Protein AF-A0A839GHK5-F1 (afdb_monomer_lite)

Secondary structure (DSSP, 8-state):
-HHHHHTGGG---SS-EEEEEEEEEE---S-----TT--EEEEEEEEEE-TT--EEEEPPP-

Organism: NCBI:txid1549639

Foldseek 3Di:
DVVCVVCVVVFAAPDKDKDKDWDWAQPDDDDDDDDPDRDTDTWIKIWIGTPVRHTDDIDDTD

Radius of gyration: 17.35 Å; chains: 1; bounding box: 42×21×39 Å

Sequence (62 aa):
MQLLHSKRRLLNLSSMQLDRSQTLCKNGGECVGYQARKAARTCNSLFLSDSKGVLLACSEPV

pLDDT: mean 79.01, std 13.72, range [49.44, 92.81]

Structure (mmCIF, N/CA/C/O backbone):
data_AF-A0A839GHK5-F1
#
_entry.id   AF-A0A839GHK5-F1
#
loop_
_atom_site.group_PDB
_atom_site.id
_atom_site.type_symbol
_atom_site.label_atom_id
_atom_site.label_alt_id
_atom_site.label_comp_id
_atom_site.label_asym_id
_atom_site.label_entity_id
_atom_site.label_seq_id
_atom_site.pdbx_PDB_ins_code
_atom_site.Cartn_x
_atom_site.Cartn_y
_atom_site.Cartn_z
_atom_site.occupancy
_atom_site.B_iso_or_equiv
_atom_site.auth_seq_id
_atom_site.auth_comp_id
_atom_site.auth_asym_id
_atom_site.auth_atom_id
_atom_site.pdbx_PDB_model_num
ATOM 1 N N . MET A 1 1 ? -6.516 -14.894 8.572 1.00 62.56 1 MET A N 1
ATOM 2 C CA . MET A 1 1 ? -7.907 -14.451 8.844 1.00 62.56 1 MET A CA 1
ATOM 3 C C . MET A 1 1 ? -8.374 -14.648 10.291 1.00 62.56 1 MET A C 1
ATOM 5 O O . MET A 1 1 ? -9.130 -13.817 10.777 1.00 62.56 1 MET A O 1
ATOM 9 N N . GLN A 1 2 ? -7.926 -15.685 11.008 1.00 78.44 2 GLN A N 1
ATOM 10 C CA . GLN A 1 2 ? -8.399 -16.003 12.370 1.00 78.44 2 GLN A CA 1
ATOM 11 C C . GLN A 1 2 ? -8.135 -14.896 13.417 1.00 78.44 2 GLN A C 1
ATOM 13 O O . GLN A 1 2 ? -8.967 -14.659 14.288 1.00 78.44 2 GLN A O 1
ATOM 18 N N . LEU A 1 3 ? -7.015 -14.169 13.292 1.00 85.00 3 LEU A N 1
ATOM 19 C CA . LEU A 1 3 ? -6.634 -13.077 14.200 1.00 85.00 3 LEU A CA 1
ATOM 20 C C . LEU A 1 3 ? -7.561 -11.853 14.101 1.00 85.00 3 LEU A C 1
ATOM 22 O O . LEU A 1 3 ? -8.032 -11.346 15.115 1.00 85.00 3 LEU A O 1
ATOM 26 N N . LEU A 1 4 ? -7.856 -11.391 12.883 1.00 84.19 4 LEU A N 1
ATOM 27 C CA . LEU A 1 4 ? -8.786 -10.273 12.674 1.00 84.19 4 LEU A CA 1
ATOM 28 C C . LEU A 1 4 ? -10.198 -10.643 13.141 1.00 84.19 4 LEU A C 1
ATOM 30 O O . LEU A 1 4 ? -10.899 -9.813 13.715 1.00 84.19 4 LEU A O 1
ATOM 34 N N . HIS A 1 5 ? -10.587 -11.908 12.964 1.00 85.88 5 HIS A N 1
ATOM 35 C CA . HIS A 1 5 ? -11.870 -12.415 13.440 1.00 85.88 5 HIS A CA 1
ATOM 36 C C . HIS A 1 5 ? -11.964 -12.396 14.975 1.00 85.88 5 HIS A C 1
ATOM 38 O O . HIS A 1 5 ? -12.949 -11.904 15.524 1.00 85.88 5 HIS A O 1
ATOM 44 N N . SER A 1 6 ? -10.923 -12.855 15.683 1.00 90.56 6 SER A N 1
ATOM 45 C CA . SER A 1 6 ? -10.898 -12.865 17.155 1.00 90.56 6 SER A CA 1
ATOM 46 C C . SER A 1 6 ? -10.776 -11.466 17.771 1.00 90.56 6 SER A C 1
ATOM 48 O O . SER A 1 6 ? -11.230 -11.238 18.892 1.00 90.56 6 SER A O 1
ATOM 50 N N . LYS A 1 7 ? -10.213 -10.504 17.032 1.00 87.94 7 LYS A N 1
ATOM 51 C CA . LYS A 1 7 ? -10.032 -9.108 17.460 1.00 87.94 7 LYS A CA 1
ATOM 52 C C . LYS A 1 7 ? -11.002 -8.130 16.790 1.00 87.94 7 LYS A C 1
ATOM 54 O O . LYS A 1 7 ? -10.809 -6.924 16.906 1.00 87.94 7 LYS A O 1
ATOM 59 N N . ARG A 1 8 ? -12.091 -8.616 16.176 1.00 85.38 8 ARG A N 1
ATOM 60 C CA . ARG A 1 8 ? -13.073 -7.788 15.447 1.00 85.38 8 ARG A CA 1
ATOM 61 C C . ARG A 1 8 ? -13.610 -6.609 16.263 1.00 85.38 8 ARG A C 1
ATOM 63 O O . ARG A 1 8 ? -13.821 -5.541 15.710 1.00 85.38 8 ARG A O 1
ATOM 70 N N . ARG A 1 9 ? -13.787 -6.780 17.578 1.00 89.44 9 ARG A N 1
ATOM 71 C CA . ARG A 1 9 ? -14.273 -5.722 18.489 1.00 89.44 9 ARG A CA 1
ATOM 72 C C . ARG A 1 9 ? -13.302 -4.545 18.651 1.00 89.44 9 ARG A C 1
ATOM 74 O O . ARG A 1 9 ? -13.716 -3.496 19.120 1.00 89.44 9 ARG A O 1
ATOM 81 N N . LEU A 1 10 ? -12.027 -4.733 18.314 1.00 88.88 10 LEU A N 1
ATOM 82 C CA . LEU A 1 10 ? -10.989 -3.704 18.416 1.00 88.88 10 LEU A CA 1
ATOM 83 C C . LEU A 1 10 ? -10.804 -2.924 17.107 1.00 88.88 10 LEU A C 1
ATOM 85 O O . LEU A 1 10 ? -10.151 -1.883 17.116 1.00 88.88 10 LEU A O 1
ATOM 89 N N . LEU A 1 11 ? -11.355 -3.425 15.997 1.00 87.25 11 LEU A N 1
ATOM 90 C CA . LEU A 1 11 ? -11.263 -2.787 14.689 1.00 87.25 11 LEU A CA 1
ATOM 91 C C . LEU A 1 11 ? -12.300 -1.672 14.588 1.00 87.25 11 LEU A C 1
ATOM 93 O O . LEU A 1 11 ? -13.495 -1.916 14.764 1.00 87.25 11 LEU A O 1
ATOM 97 N N . ASN A 1 12 ? -11.850 -0.457 14.274 1.00 86.56 12 ASN A N 1
ATOM 98 C CA . ASN A 1 12 ? -12.761 0.650 14.023 1.00 86.56 12 ASN A CA 1
ATOM 99 C C . ASN A 1 12 ? -13.071 0.744 12.526 1.00 86.56 12 ASN A C 1
ATOM 101 O O . ASN A 1 12 ? -12.312 1.332 11.760 1.00 86.56 12 ASN A O 1
ATOM 105 N N . LEU A 1 13 ? -14.186 0.132 12.122 1.00 86.81 13 LEU A N 1
ATOM 106 C CA . LEU A 1 13 ? -14.627 0.041 10.724 1.00 86.81 13 LEU A CA 1
ATOM 107 C C . LEU A 1 13 ? -15.773 1.014 10.394 1.00 86.81 13 LEU A C 1
ATOM 109 O O . LEU A 1 13 ? -16.470 0.821 9.404 1.00 86.81 13 LEU A O 1
ATOM 113 N N . SER A 1 14 ? -16.010 2.032 11.228 1.00 88.38 14 SER A N 1
ATOM 114 C CA . SER A 1 14 ? -17.047 3.049 10.979 1.00 88.38 14 SER A CA 1
ATOM 115 C C . SER A 1 14 ? -16.750 3.908 9.747 1.00 88.38 14 SER A C 1
ATOM 117 O O . SER A 1 14 ? -17.668 4.350 9.064 1.00 88.38 14 SER A O 1
ATOM 119 N N . SER A 1 15 ? -15.466 4.103 9.455 1.00 88.62 15 SER A N 1
ATOM 120 C CA . SER A 1 15 ? -14.947 4.644 8.207 1.00 88.62 15 SER A CA 1
ATOM 121 C C . SER A 1 15 ? -13.778 3.763 7.792 1.00 88.62 15 SER A C 1
ATOM 123 O O . SER A 1 15 ? -12.894 3.503 8.608 1.00 88.62 15 SER A O 1
ATOM 125 N N . MET A 1 16 ? -13.823 3.243 6.571 1.00 90.06 16 MET A N 1
ATOM 126 C CA . MET A 1 16 ? -12.762 2.418 6.006 1.00 90.06 16 MET A CA 1
ATOM 127 C C . MET A 1 16 ? -12.187 3.130 4.796 1.00 90.06 16 MET A C 1
ATOM 129 O O . MET A 1 16 ? -12.927 3.686 3.981 1.00 90.06 16 MET A O 1
ATOM 133 N N . GLN A 1 17 ? -10.869 3.084 4.670 1.00 92.12 17 GLN A N 1
ATOM 134 C CA . GLN A 1 17 ? -10.153 3.763 3.611 1.00 92.12 17 GLN A CA 1
ATOM 135 C C . GLN A 1 17 ? -9.650 2.714 2.633 1.00 92.12 17 GLN A C 1
ATOM 137 O O . GLN A 1 17 ? -8.979 1.752 3.011 1.00 92.12 17 GLN A O 1
ATOM 142 N N . LEU A 1 18 ? -10.018 2.906 1.370 1.00 91.19 18 LEU A N 1
ATOM 143 C CA . LEU A 1 18 ? -9.553 2.102 0.255 1.00 91.19 18 LEU A CA 1
ATOM 144 C C . LEU A 1 18 ? -8.698 2.999 -0.633 1.00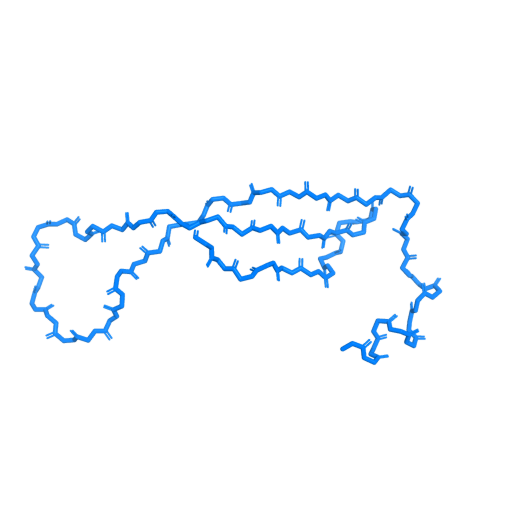 91.19 18 LEU A C 1
ATOM 146 O O . LEU A 1 18 ? -9.224 3.921 -1.255 1.00 91.19 18 LEU A O 1
ATOM 150 N N . ASP A 1 19 ? -7.398 2.729 -0.677 1.00 89.62 19 ASP A N 1
ATOM 151 C CA . ASP A 1 19 ? -6.448 3.518 -1.458 1.00 89.62 19 ASP A CA 1
ATOM 152 C C . ASP A 1 19 ? -5.758 2.671 -2.530 1.00 89.62 19 ASP A C 1
ATOM 154 O O . ASP A 1 19 ? -5.523 1.473 -2.350 1.00 89.62 19 ASP A O 1
ATOM 158 N N . ARG A 1 20 ? -5.441 3.302 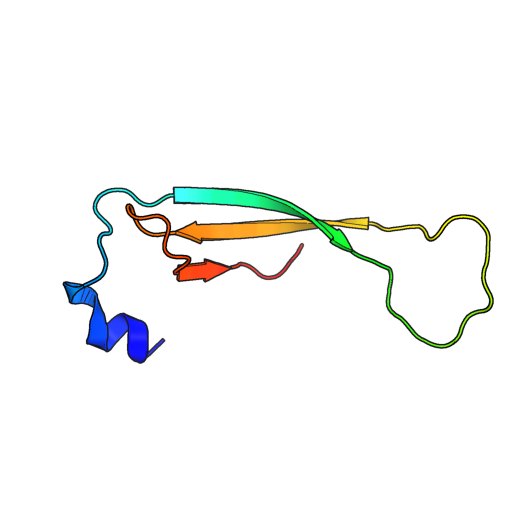-3.663 1.00 85.25 20 ARG A N 1
ATOM 159 C CA . ARG A 1 20 ? -4.663 2.701 -4.748 1.00 85.25 20 ARG A CA 1
ATOM 160 C C . ARG A 1 20 ? -3.248 3.230 -4.688 1.00 85.25 20 ARG A C 1
ATOM 162 O O . ARG A 1 20 ? -3.008 4.395 -4.988 1.00 85.25 20 ARG A O 1
ATOM 169 N N . SER A 1 21 ? -2.302 2.346 -4.413 1.00 84.81 21 SER A N 1
ATOM 170 C CA . SER A 1 21 ? -0.893 2.693 -4.493 1.00 84.81 21 SER A CA 1
ATOM 171 C C . SER A 1 21 ? -0.297 2.177 -5.790 1.00 84.81 21 SER A C 1
ATOM 173 O O . SER A 1 21 ? -0.397 0.995 -6.121 1.00 84.81 21 SER A O 1
ATOM 175 N N . GLN A 1 22 ? 0.363 3.071 -6.516 1.00 85.25 22 GLN A N 1
ATOM 176 C CA . GLN A 1 22 ? 1.177 2.706 -7.662 1.00 85.25 22 GLN A CA 1
ATOM 177 C C . GLN A 1 22 ? 2.621 2.498 -7.200 1.00 85.25 22 GLN A C 1
ATOM 179 O O . GLN A 1 22 ? 3.280 3.440 -6.765 1.00 85.25 22 GLN A O 1
ATOM 184 N N . THR A 1 23 ? 3.121 1.268 -7.311 1.00 79.25 23 THR A N 1
ATOM 185 C CA . THR A 1 23 ? 4.486 0.909 -6.903 1.00 79.25 23 THR A CA 1
ATOM 186 C C . THR A 1 23 ? 5.308 0.472 -8.110 1.00 79.25 23 THR A C 1
ATOM 188 O O . THR A 1 23 ? 4.809 -0.174 -9.029 1.00 79.25 23 THR A O 1
ATOM 191 N N . LEU A 1 24 ? 6.589 0.836 -8.130 1.00 77.88 24 LEU A N 1
ATOM 192 C CA . LEU A 1 24 ? 7.511 0.449 -9.192 1.00 77.88 24 LEU A CA 1
ATOM 193 C C . LEU A 1 24 ? 7.960 -1.018 -9.013 1.00 77.88 24 LEU A C 1
ATOM 195 O O . LEU A 1 24 ? 8.623 -1.353 -8.035 1.00 77.88 24 LEU A O 1
ATOM 199 N N . CYS A 1 25 ? 7.652 -1.876 -9.979 1.00 70.06 25 CYS A N 1
ATOM 200 C CA . CYS A 1 25 ? 8.037 -3.283 -10.049 1.00 70.06 25 CYS A CA 1
ATOM 201 C C . CYS A 1 25 ? 9.228 -3.475 -11.002 1.00 70.06 25 CYS A C 1
ATOM 203 O O . CYS A 1 25 ? 9.158 -3.154 -12.191 1.00 70.06 25 CYS A O 1
ATOM 205 N N . LYS A 1 26 ? 10.337 -4.021 -10.489 1.00 72.38 26 LYS A N 1
ATOM 206 C CA . LYS A 1 26 ? 11.493 -4.422 -11.310 1.00 72.38 26 LYS A CA 1
ATOM 207 C C . LYS A 1 26 ? 11.253 -5.817 -11.895 1.00 72.38 26 LYS A C 1
ATOM 209 O O . LYS A 1 26 ? 10.729 -6.678 -11.200 1.00 72.38 26 LYS A O 1
ATOM 214 N N . ASN A 1 27 ? 11.668 -6.047 -13.140 1.00 65.38 27 ASN A N 1
ATOM 215 C CA . ASN A 1 27 ? 11.324 -7.233 -13.945 1.00 65.38 27 ASN A CA 1
ATOM 216 C C . ASN A 1 27 ? 12.011 -8.564 -13.538 1.00 65.38 27 ASN A C 1
ATOM 218 O O . ASN A 1 27 ? 12.394 -9.331 -14.412 1.00 65.38 27 ASN A O 1
ATOM 222 N N . GLY A 1 28 ? 12.146 -8.867 -12.243 1.00 58.78 28 GLY A N 1
ATOM 223 C CA . GLY A 1 28 ? 12.704 -10.139 -11.765 1.00 58.78 28 GLY A CA 1
ATOM 224 C C . GLY A 1 28 ? 14.232 -10.197 -11.860 1.00 58.78 28 GLY A C 1
ATOM 225 O O . GLY A 1 28 ? 14.834 -9.898 -12.886 1.00 58.78 28 GLY A O 1
ATOM 226 N N . GLY A 1 29 ? 14.883 -10.516 -10.745 1.00 60.16 29 GLY A N 1
ATOM 227 C CA . GLY A 1 29 ? 16.331 -10.669 -10.691 1.00 60.16 29 GLY A CA 1
ATOM 228 C C . GLY A 1 29 ? 16.739 -12.103 -10.989 1.00 60.16 29 GLY A C 1
ATOM 229 O O . GLY A 1 29 ? 16.622 -12.932 -10.102 1.00 60.16 29 GLY A O 1
ATOM 230 N N . GLU A 1 30 ? 17.286 -12.361 -12.176 1.00 49.44 30 GLU A N 1
ATOM 231 C CA . GLU A 1 30 ? 18.256 -13.437 -12.404 1.00 49.44 30 GLU A CA 1
ATOM 232 C C . GLU A 1 30 ? 19.338 -12.947 -13.379 1.00 49.44 30 GLU A C 1
ATOM 234 O O . GLU A 1 30 ? 19.052 -12.588 -14.512 1.00 49.44 30 GLU A O 1
ATOM 239 N N . CYS A 1 31 ? 20.573 -12.859 -12.875 1.00 51.16 31 CYS A N 1
ATOM 240 C CA . CYS A 1 31 ? 21.863 -12.837 -13.579 1.00 51.16 31 CYS A CA 1
ATOM 241 C C . CYS A 1 31 ? 21.932 -12.251 -15.015 1.00 51.16 31 CYS A C 1
ATOM 243 O O . CYS A 1 31 ? 22.310 -12.950 -15.954 1.00 51.16 31 CYS A O 1
ATOM 245 N N . VAL A 1 32 ? 21.665 -10.951 -15.206 1.00 51.50 32 VAL A N 1
ATOM 246 C CA . VAL A 1 32 ? 21.920 -10.274 -16.498 1.00 51.50 32 VAL A CA 1
ATOM 247 C C . VAL A 1 32 ? 22.818 -9.052 -16.307 1.00 51.50 32 VAL A C 1
ATOM 249 O O . VAL A 1 32 ? 22.554 -8.200 -15.455 1.00 51.50 32 VAL A O 1
ATOM 252 N N . GLY A 1 33 ? 23.899 -8.975 -17.091 1.00 54.59 33 GLY A N 1
ATOM 253 C CA . GLY A 1 33 ? 24.821 -7.838 -17.120 1.00 54.59 33 GLY A CA 1
ATOM 254 C C . GLY A 1 33 ? 24.083 -6.515 -17.345 1.00 54.59 33 GLY A C 1
ATOM 255 O O . GLY A 1 33 ? 23.114 -6.447 -18.098 1.00 54.59 33 GLY A O 1
ATOM 256 N N . TYR A 1 34 ? 24.524 -5.464 -16.653 1.00 50.44 34 TYR A N 1
ATOM 257 C CA . TYR A 1 34 ? 23.898 -4.141 -16.674 1.00 50.44 34 TYR A CA 1
ATOM 258 C C . TYR A 1 34 ? 23.728 -3.608 -18.111 1.00 50.44 34 TYR A C 1
ATOM 260 O O . TYR A 1 34 ? 24.710 -3.329 -18.794 1.00 50.44 34 TYR A O 1
ATOM 268 N N . GLN A 1 35 ? 22.474 -3.433 -18.542 1.00 54.06 35 GLN A N 1
ATOM 269 C CA . GLN A 1 35 ? 22.084 -2.791 -19.803 1.00 54.06 35 GLN A CA 1
ATOM 270 C C . GLN A 1 35 ? 21.248 -1.531 -19.516 1.00 54.06 35 GLN A C 1
ATOM 272 O O . GLN A 1 35 ? 20.562 -1.440 -18.493 1.00 54.06 35 GLN A O 1
ATOM 277 N N . ALA A 1 36 ? 21.364 -0.516 -20.377 1.00 51.47 36 ALA A N 1
ATOM 278 C CA . ALA A 1 36 ? 20.994 0.868 -20.081 1.00 51.47 36 ALA A CA 1
ATOM 279 C C . ALA A 1 36 ? 19.558 1.041 -19.526 1.00 51.47 36 ALA A C 1
ATOM 281 O O . ALA A 1 36 ? 18.561 0.823 -20.203 1.00 51.47 36 ALA A O 1
ATOM 282 N N . ARG A 1 37 ? 19.488 1.512 -18.272 1.00 59.53 37 ARG A N 1
ATOM 283 C CA . ARG A 1 37 ? 18.321 2.067 -17.557 1.00 59.53 37 ARG A CA 1
ATOM 284 C C . ARG A 1 37 ? 17.164 1.119 -17.182 1.00 59.53 37 ARG A C 1
ATOM 286 O O . ARG A 1 37 ? 16.017 1.511 -17.328 1.00 59.53 37 ARG A O 1
ATOM 293 N N . LYS A 1 38 ? 17.441 -0.057 -16.594 1.00 62.34 38 LYS A N 1
ATOM 294 C CA . LYS A 1 38 ? 16.569 -0.760 -15.604 1.00 62.34 38 LYS A CA 1
ATOM 295 C C . LYS A 1 38 ? 15.052 -0.504 -15.772 1.00 62.34 38 LYS A C 1
ATOM 297 O O . LYS A 1 38 ? 14.427 0.077 -14.882 1.00 62.34 38 LYS A O 1
ATOM 302 N N . ALA A 1 39 ? 14.487 -0.883 -16.919 1.00 59.94 39 ALA A N 1
ATOM 303 C CA . ALA A 1 39 ? 13.067 -0.705 -17.198 1.00 59.94 39 ALA A CA 1
ATOM 304 C C . ALA A 1 39 ? 12.239 -1.360 -16.085 1.00 59.94 39 ALA A C 1
ATOM 306 O O . ALA A 1 39 ? 12.494 -2.502 -15.696 1.00 59.94 39 ALA A O 1
ATOM 307 N N . ALA A 1 40 ? 11.285 -0.614 -15.543 1.00 66.12 40 ALA A N 1
ATOM 308 C CA . ALA A 1 40 ? 10.441 -1.062 -14.454 1.00 66.12 40 ALA A CA 1
ATOM 309 C C . ALA A 1 40 ? 8.993 -0.725 -14.790 1.00 66.12 40 ALA A C 1
ATOM 311 O O . ALA A 1 40 ? 8.700 0.354 -15.309 1.00 66.12 40 ALA A O 1
ATOM 312 N N . ARG A 1 41 ? 8.104 -1.681 -14.542 1.00 69.75 41 ARG A N 1
ATOM 313 C CA . ARG A 1 41 ? 6.667 -1.499 -14.732 1.00 69.75 41 ARG A CA 1
ATOM 314 C C . ARG A 1 41 ? 6.091 -0.905 -13.458 1.00 69.75 41 ARG A C 1
ATOM 316 O O . ARG A 1 41 ? 6.662 -1.076 -12.386 1.00 69.75 41 ARG A O 1
ATOM 323 N N . THR A 1 42 ? 4.982 -0.193 -13.553 1.00 74.81 42 THR A N 1
ATOM 324 C CA . THR A 1 42 ? 4.209 0.149 -12.363 1.00 74.81 42 THR A CA 1
ATOM 325 C C . THR A 1 42 ? 3.164 -0.931 -12.145 1.00 74.81 42 THR A C 1
ATOM 327 O O . THR A 1 42 ? 2.474 -1.312 -13.087 1.00 74.81 42 THR A O 1
ATOM 330 N N . CYS A 1 43 ? 3.083 -1.433 -10.920 1.00 76.38 43 CYS A N 1
ATOM 331 C CA . CYS A 1 43 ? 1.993 -2.287 -10.480 1.00 76.38 43 CYS A CA 1
ATOM 332 C C . CYS A 1 43 ? 1.057 -1.463 -9.594 1.00 76.38 43 CYS A C 1
ATOM 334 O O . CYS A 1 43 ? 1.518 -0.578 -8.861 1.00 76.38 43 CYS A O 1
ATOM 336 N N . ASN A 1 44 ? -0.243 -1.734 -9.653 1.00 83.69 44 ASN A N 1
ATOM 337 C CA . ASN A 1 44 ? -1.201 -1.150 -8.717 1.00 83.69 44 ASN A CA 1
ATOM 338 C C . ASN A 1 44 ? -1.549 -2.170 -7.630 1.00 83.69 44 ASN A C 1
ATOM 340 O O . ASN A 1 44 ? -1.884 -3.311 -7.940 1.00 83.69 44 ASN A O 1
ATOM 344 N N . SER A 1 45 ? -1.497 -1.742 -6.372 1.00 88.06 45 SER A N 1
ATOM 345 C CA . SER A 1 45 ? -2.007 -2.505 -5.235 1.00 88.06 45 SER A CA 1
ATOM 346 C C . SER A 1 45 ? -3.075 -1.689 -4.518 1.00 88.06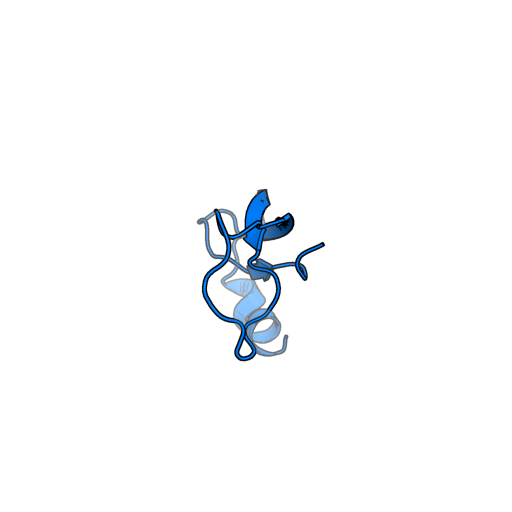 45 SER A C 1
ATOM 348 O O . SER A 1 45 ? -2.900 -0.499 -4.242 1.00 88.06 45 SER A O 1
ATOM 350 N N . LEU A 1 46 ? -4.186 -2.346 -4.203 1.00 90.44 46 LEU A N 1
ATOM 351 C CA . LEU A 1 46 ? -5.256 -1.794 -3.388 1.00 90.44 46 LEU A CA 1
ATOM 352 C C . LEU A 1 46 ? -4.973 -2.081 -1.917 1.00 90.44 46 LEU A C 1
ATOM 354 O O . LEU A 1 46 ? -4.788 -3.233 -1.528 1.00 90.44 46 LEU A O 1
ATOM 358 N N . PHE A 1 47 ? -4.996 -1.039 -1.097 1.00 91.62 47 PHE A N 1
ATOM 359 C CA . PHE A 1 47 ? -4.831 -1.131 0.345 1.00 91.62 47 PHE A CA 1
ATOM 360 C C . PHE A 1 47 ? -6.140 -0.813 1.050 1.00 91.62 47 PHE A C 1
ATOM 362 O O . PHE A 1 47 ? -6.828 0.144 0.701 1.00 91.62 47 PHE A O 1
ATOM 369 N N . LEU A 1 48 ? -6.458 -1.613 2.063 1.00 92.19 48 LEU A N 1
ATOM 370 C CA . LEU A 1 48 ? -7.600 -1.410 2.939 1.00 92.19 48 LEU A CA 1
ATOM 371 C C . LEU A 1 48 ? -7.100 -1.100 4.342 1.00 92.19 48 LEU A C 1
ATOM 373 O O . LEU A 1 48 ? -6.366 -1.908 4.916 1.00 92.19 48 LEU A O 1
ATOM 377 N N . SER A 1 49 ? -7.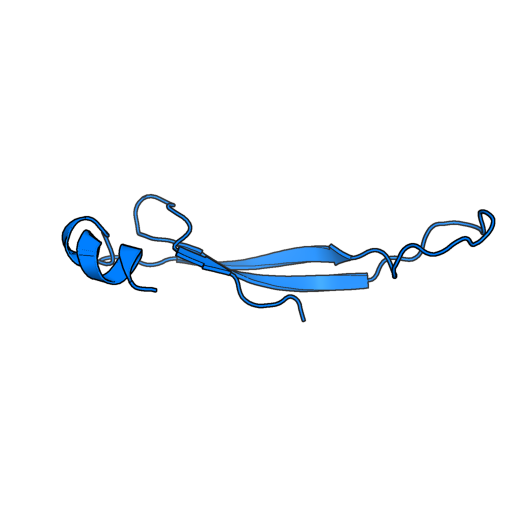521 0.025 4.907 1.00 92.81 49 SER A N 1
ATOM 378 C CA . SER A 1 49 ? -7.211 0.396 6.285 1.00 92.81 49 SER A CA 1
ATOM 379 C C . SER A 1 49 ? -8.458 0.721 7.101 1.00 92.81 49 SER A C 1
ATOM 381 O O . SER A 1 49 ? -9.532 1.017 6.570 1.00 92.81 49 SER A O 1
ATOM 383 N N . ASP A 1 50 ? -8.317 0.583 8.418 1.00 91.38 50 ASP A N 1
ATOM 384 C CA . ASP A 1 50 ? -9.324 1.004 9.383 1.00 91.38 50 ASP A CA 1
ATOM 385 C C . ASP A 1 50 ? -9.329 2.534 9.547 1.00 91.38 50 ASP A C 1
ATOM 387 O O . ASP A 1 50 ? -8.441 3.244 9.064 1.00 91.38 50 ASP A O 1
ATOM 391 N N . SER A 1 51 ? -10.296 3.053 10.303 1.00 91.62 51 SER A N 1
ATOM 392 C CA . SER A 1 51 ? -10.452 4.498 10.488 1.00 91.62 51 SER A CA 1
ATOM 393 C C . SER A 1 51 ? -9.262 5.169 11.194 1.00 91.62 51 SER A C 1
ATOM 395 O O . SER A 1 51 ? -9.208 6.395 11.263 1.00 91.62 51 SER A O 1
ATOM 397 N N . LYS A 1 52 ? -8.371 4.387 11.812 1.0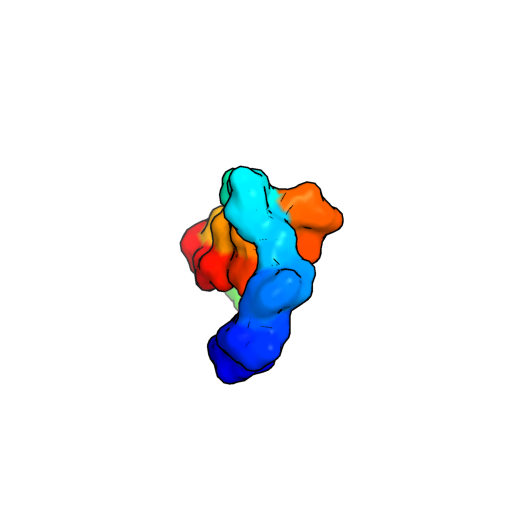0 90.50 52 LYS A N 1
ATOM 398 C CA . LYS A 1 52 ? -7.172 4.841 12.526 1.00 90.50 52 LYS A CA 1
ATOM 399 C C . LYS A 1 52 ? -5.913 4.706 11.661 1.00 90.50 52 LYS A C 1
ATOM 401 O O . LYS A 1 52 ? -4.827 5.032 12.132 1.00 90.50 52 LYS A O 1
ATOM 406 N N . GLY A 1 53 ? -6.052 4.244 10.417 1.00 88.56 53 GLY A N 1
ATOM 407 C CA . GLY A 1 53 ? -4.955 4.038 9.476 1.00 88.56 53 GLY A CA 1
ATOM 408 C C . GLY A 1 53 ? -4.255 2.685 9.619 1.00 88.56 53 GLY A C 1
ATOM 409 O O . GLY A 1 53 ? -3.224 2.472 8.984 1.00 88.56 53 GLY A O 1
ATOM 410 N N . VAL A 1 54 ? -4.785 1.754 10.421 1.00 90.75 54 VAL A N 1
ATOM 411 C CA . VAL A 1 54 ? -4.226 0.402 10.539 1.00 90.75 54 VAL A CA 1
ATOM 412 C C . VAL A 1 54 ? -4.527 -0.371 9.264 1.00 90.75 54 VAL A C 1
ATOM 414 O O . VAL A 1 54 ? -5.680 -0.506 8.865 1.00 90.75 54 VAL A O 1
ATOM 417 N N . LEU A 1 55 ? -3.485 -0.904 8.637 1.00 90.50 55 LEU A N 1
ATOM 418 C CA . LEU A 1 55 ? -3.570 -1.622 7.372 1.00 90.50 55 LEU A CA 1
ATOM 419 C C . LEU A 1 55 ? -4.120 -3.042 7.610 1.00 90.50 55 LEU A C 1
ATOM 421 O O . LEU A 1 55 ? -3.546 -3.822 8.370 1.00 90.50 55 LEU A O 1
ATOM 425 N N . LEU A 1 56 ? -5.263 -3.359 7.000 1.00 91.44 56 LEU A N 1
ATOM 426 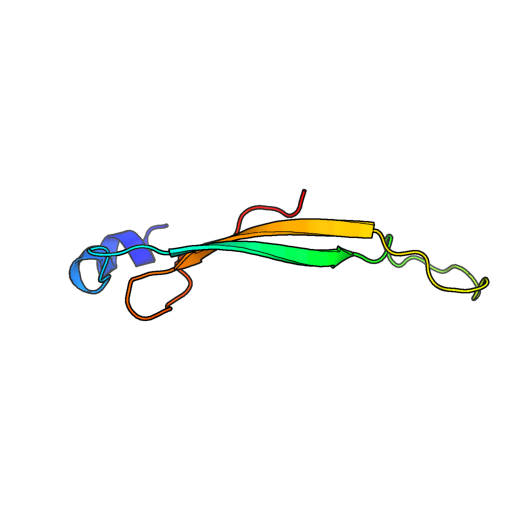C CA . LEU A 1 56 ? -6.014 -4.603 7.212 1.00 91.44 56 LEU A CA 1
ATOM 427 C C . LEU A 1 56 ? -5.797 -5.619 6.094 1.00 91.44 56 LEU A C 1
ATOM 429 O O . LEU A 1 56 ? -5.759 -6.822 6.357 1.00 91.44 56 LEU A O 1
ATOM 433 N N . ALA A 1 57 ? -5.690 -5.145 4.854 1.00 91.12 57 ALA A N 1
ATOM 434 C CA . ALA A 1 57 ? -5.486 -5.992 3.687 1.00 91.12 57 ALA A CA 1
ATOM 435 C C . ALA A 1 57 ? -4.771 -5.235 2.563 1.00 91.12 57 ALA A C 1
ATOM 437 O O . ALA A 1 57 ? -4.896 -4.017 2.436 1.00 91.12 57 ALA A O 1
ATOM 438 N N . CYS A 1 58 ? -4.052 -5.987 1.737 1.00 91.69 58 CYS A N 1
ATOM 439 C CA . CYS A 1 58 ? -3.428 -5.529 0.503 1.00 91.69 58 CYS A CA 1
ATOM 440 C C . CYS A 1 58 ? -3.830 -6.498 -0.612 1.00 91.69 58 CYS A C 1
ATOM 442 O O . CYS A 1 58 ? -3.813 -7.712 -0.387 1.00 91.69 58 CYS A O 1
ATOM 444 N N . SER A 1 59 ? -4.212 -5.987 -1.781 1.00 89.38 59 SER A N 1
ATOM 445 C CA . SER A 1 59 ? -4.399 -6.827 -2.960 1.00 89.38 59 SER A CA 1
ATOM 446 C C . SER A 1 59 ? -3.056 -7.285 -3.511 1.00 89.38 59 SER A C 1
ATOM 448 O O . SER A 1 59 ? -2.030 -6.620 -3.355 1.00 89.38 59 SER A O 1
ATOM 450 N N . GLU A 1 60 ? -3.077 -8.390 -4.246 1.00 87.00 60 GLU A N 1
ATOM 451 C CA . GLU A 1 60 ? -1.943 -8.725 -5.094 1.00 87.00 60 GLU A CA 1
ATOM 452 C C . GLU A 1 60 ? -1.703 -7.588 -6.107 1.00 87.00 60 GLU A C 1
ATOM 454 O O . GLU A 1 60 ? -2.665 -6.944 -6.551 1.00 87.00 60 GLU A O 1
ATOM 459 N N . PRO A 1 61 ? -0.432 -7.271 -6.403 1.00 82.19 61 PRO A N 1
ATOM 460 C CA . PRO A 1 61 ? -0.091 -6.268 -7.400 1.00 82.19 61 PRO A CA 1
ATOM 461 C C . PRO A 1 61 ? -0.553 -6.723 -8.789 1.00 82.19 61 PRO A C 1
ATOM 463 O O . PRO A 1 61 ? -0.274 -7.853 -9.191 1.00 82.19 61 PRO A O 1
ATOM 466 N N . VAL A 1 62 ? -1.230 -5.825 -9.512 1.00 74.38 62 VAL A N 1
ATOM 467 C CA . VAL A 1 62 ? -1.681 -6.014 -10.907 1.00 74.38 62 VAL A CA 1
ATOM 468 C C . VAL A 1 62 ? -0.833 -5.188 -11.862 1.00 74.38 62 VAL A C 1
ATOM 470 O O . VAL A 1 62 ? -0.535 -4.020 -11.507 1.00 74.38 62 VAL A O 1
#